Protein AF-A0AA92T001-F1 (afdb_monomer)

Organism: NCBI:txid165179

Structure (mmCIF, N/CA/C/O backbone):
data_AF-A0AA92T001-F1
#
_entry.id   AF-A0AA92T001-F1
#
loop_
_atom_site.group_PDB
_atom_site.id
_atom_site.type_symbol
_atom_site.label_atom_id
_atom_site.label_alt_id
_atom_site.label_comp_id
_atom_site.label_asym_id
_atom_site.label_entity_id
_atom_site.label_seq_id
_atom_site.pdbx_PDB_ins_code
_atom_site.Cartn_x
_atom_site.Cartn_y
_atom_site.Cartn_z
_atom_site.occupancy
_atom_site.B_iso_or_equiv
_atom_site.auth_seq_id
_atom_site.auth_comp_id
_atom_site.auth_asym_id
_atom_site.auth_atom_id
_atom_site.pdbx_PDB_model_num
ATOM 1 N N . MET A 1 1 ? 10.325 15.707 -12.267 1.00 36.34 1 MET A N 1
ATOM 2 C CA . MET A 1 1 ? 9.641 15.214 -13.481 1.00 36.34 1 MET A CA 1
ATOM 3 C C . MET A 1 1 ? 8.899 13.958 -13.070 1.00 36.34 1 MET A C 1
ATOM 5 O O . MET A 1 1 ? 9.546 13.038 -12.602 1.00 36.34 1 MET A O 1
ATOM 9 N N . SER A 1 2 ? 7.568 13.965 -13.115 1.00 46.53 2 SER A N 1
ATOM 10 C CA . SER A 1 2 ? 6.758 12.783 -12.791 1.00 46.53 2 SER A CA 1
ATOM 11 C C . SER A 1 2 ? 7.121 11.644 -13.746 1.00 46.53 2 SER A C 1
ATOM 13 O O . SER A 1 2 ? 7.042 11.839 -14.960 1.00 46.53 2 SER A O 1
ATOM 15 N N . ASN A 1 3 ? 7.503 10.483 -13.218 1.00 63.19 3 ASN A N 1
ATOM 16 C CA . ASN A 1 3 ? 7.871 9.322 -14.019 1.00 63.19 3 ASN A CA 1
ATOM 17 C C . ASN A 1 3 ? 6.595 8.761 -14.666 1.00 63.19 3 ASN A C 1
ATOM 19 O O . ASN A 1 3 ? 5.702 8.282 -13.975 1.00 63.19 3 ASN A O 1
ATOM 23 N N . LYS A 1 4 ? 6.456 8.893 -15.990 1.00 70.12 4 LYS A N 1
ATOM 24 C CA . LYS A 1 4 ? 5.225 8.537 -16.720 1.00 70.12 4 LYS A CA 1
ATOM 25 C C . LYS A 1 4 ? 4.767 7.097 -16.427 1.00 70.12 4 LYS A C 1
ATOM 27 O O . LYS A 1 4 ? 3.580 6.861 -16.250 1.00 70.12 4 LYS A O 1
ATOM 32 N N . ASN A 1 5 ? 5.723 6.185 -16.262 1.00 78.06 5 ASN A N 1
ATOM 33 C CA . ASN A 1 5 ? 5.465 4.764 -16.039 1.00 78.06 5 ASN A CA 1
ATOM 34 C C . ASN A 1 5 ? 4.836 4.451 -14.668 1.00 78.06 5 ASN A C 1
ATOM 36 O O . ASN A 1 5 ? 4.043 3.521 -14.566 1.00 78.06 5 ASN A O 1
ATOM 40 N N . GLU A 1 6 ? 5.149 5.232 -13.629 1.00 75.81 6 GLU A N 1
ATOM 41 C CA . GLU A 1 6 ? 4.559 5.080 -12.290 1.00 75.81 6 GLU A CA 1
ATOM 42 C C . GLU A 1 6 ? 3.070 5.445 -12.313 1.00 75.81 6 GLU A C 1
ATOM 44 O O . GLU A 1 6 ? 2.224 4.685 -11.844 1.00 75.81 6 GLU A O 1
ATOM 49 N N . ARG A 1 7 ? 2.736 6.567 -12.964 1.00 79.31 7 ARG A N 1
ATOM 50 C CA . ARG A 1 7 ? 1.341 6.985 -13.164 1.00 79.31 7 ARG A CA 1
ATOM 51 C C . ARG A 1 7 ? 0.561 6.014 -14.040 1.00 79.31 7 ARG A C 1
ATOM 53 O O . ARG A 1 7 ? -0.606 5.756 -13.756 1.00 79.31 7 ARG A O 1
ATOM 60 N N . ASP A 1 8 ? 1.184 5.475 -15.086 1.00 82.00 8 ASP A N 1
ATOM 61 C CA . ASP A 1 8 ? 0.555 4.466 -15.943 1.00 82.00 8 ASP A CA 1
ATOM 62 C C . ASP A 1 8 ? 0.242 3.195 -15.132 1.00 82.00 8 ASP A C 1
ATOM 64 O O . ASP A 1 8 ? -0.866 2.665 -15.221 1.00 82.00 8 ASP A O 1
ATOM 68 N N . PHE A 1 9 ? 1.165 2.751 -14.271 1.00 79.62 9 PHE A N 1
ATOM 69 C CA . PHE A 1 9 ? 0.948 1.615 -13.373 1.00 79.62 9 PHE A CA 1
ATOM 70 C C . PHE A 1 9 ? -0.197 1.858 -12.375 1.00 79.62 9 PHE A C 1
ATOM 72 O O . PHE A 1 9 ? -1.114 1.038 -12.277 1.00 79.62 9 PHE A O 1
ATOM 79 N N . GLN A 1 10 ? -0.201 3.009 -11.698 1.00 75.44 10 GLN A N 1
ATOM 80 C CA . GLN A 1 10 ? -1.293 3.408 -10.803 1.00 75.44 10 GLN A CA 1
ATOM 81 C C . GLN A 1 10 ? -2.639 3.477 -11.545 1.00 75.44 10 GLN A C 1
ATOM 83 O O . GLN A 1 10 ? -3.657 3.015 -11.032 1.00 75.44 10 GLN A O 1
ATOM 88 N N . THR A 1 11 ? -2.647 3.979 -12.785 1.00 82.44 11 THR A N 1
ATOM 89 C CA . THR A 1 11 ? -3.852 4.049 -13.630 1.00 82.44 11 THR A CA 1
ATOM 90 C C . THR A 1 11 ? -4.378 2.658 -13.986 1.00 82.44 11 THR A C 1
ATOM 92 O O . THR A 1 11 ? -5.584 2.429 -13.946 1.00 82.44 11 THR A O 1
ATOM 95 N N . VAL A 1 12 ? -3.503 1.700 -14.308 1.00 82.94 12 VAL A N 1
ATOM 96 C CA . VAL A 1 12 ? -3.915 0.310 -14.571 1.00 82.94 12 VAL A CA 1
ATOM 97 C C . VAL A 1 12 ? -4.551 -0.312 -13.331 1.00 82.94 12 VAL A C 1
ATOM 99 O O . VAL A 1 12 ? -5.614 -0.923 -13.443 1.00 82.94 12 VAL A O 1
ATOM 102 N N . PHE A 1 13 ? -3.953 -0.118 -12.153 1.00 77.75 13 PHE A N 1
ATOM 103 C CA . PHE A 1 13 ? -4.534 -0.587 -10.894 1.00 77.75 13 PHE A CA 1
ATOM 104 C C . PHE A 1 13 ? -5.906 0.030 -10.648 1.00 77.75 13 PHE A C 1
ATOM 106 O O . PHE A 1 13 ? -6.856 -0.714 -10.431 1.00 77.75 13 PHE A O 1
ATOM 113 N N . TYR A 1 14 ? -6.030 1.352 -10.783 1.00 76.12 14 TYR A N 1
ATOM 114 C CA . TYR A 1 14 ? -7.298 2.081 -10.701 1.00 76.12 14 TYR A CA 1
ATOM 115 C C . TYR A 1 14 ? -8.377 1.486 -11.622 1.00 76.12 14 TYR A C 1
ATOM 117 O O . TYR A 1 14 ? -9.511 1.259 -11.199 1.00 76.12 14 TYR A O 1
ATOM 125 N N . LEU A 1 15 ? -8.027 1.185 -12.877 1.00 80.31 15 LEU A N 1
ATOM 126 C CA . LEU A 1 15 ? -8.957 0.605 -13.847 1.00 80.31 15 LEU A CA 1
ATOM 127 C C . LEU A 1 15 ? -9.375 -0.823 -13.484 1.00 80.31 15 LEU A C 1
ATOM 129 O O . LEU A 1 15 ? -10.567 -1.114 -13.529 1.00 80.31 15 LEU A O 1
ATOM 133 N N . ILE A 1 16 ? -8.436 -1.703 -13.114 1.00 79.94 16 ILE A N 1
ATOM 134 C CA . ILE A 1 16 ? -8.740 -3.083 -12.677 1.00 79.94 16 ILE A CA 1
ATOM 135 C C . ILE A 1 16 ? -9.746 -3.047 -11.534 1.00 79.94 16 ILE A C 1
ATOM 137 O O . ILE A 1 16 ? -10.776 -3.717 -11.547 1.00 79.94 16 ILE A O 1
ATOM 141 N N . PHE A 1 17 ? -9.441 -2.208 -10.564 1.00 73.94 17 PHE A N 1
ATOM 142 C CA . PHE A 1 17 ? -10.220 -2.018 -9.372 1.00 73.94 17 PHE A CA 1
ATOM 143 C C . PHE A 1 17 ? -11.638 -1.500 -9.659 1.00 73.94 17 PHE A C 1
ATOM 145 O O . PHE A 1 17 ? -12.611 -2.105 -9.205 1.00 73.94 17 PHE A O 1
ATOM 152 N N . ASN A 1 18 ? -11.778 -0.470 -10.491 1.00 72.38 18 ASN A N 1
ATOM 153 C CA . ASN A 1 18 ? -13.089 0.002 -10.940 1.00 72.38 18 ASN A CA 1
ATOM 154 C C . ASN A 1 18 ? -13.877 -1.064 -11.717 1.00 72.38 18 ASN A C 1
ATOM 156 O O . ASN A 1 18 ? -15.086 -1.200 -11.528 1.00 72.38 18 ASN A O 1
ATOM 160 N N . LEU A 1 19 ? -13.208 -1.836 -12.580 1.00 76.31 19 LEU A N 1
ATOM 161 C CA . LEU A 1 19 ? -13.839 -2.887 -13.386 1.00 76.31 19 LEU A CA 1
ATOM 162 C C . LEU A 1 19 ? -14.348 -4.059 -12.543 1.00 76.31 19 LEU A C 1
ATOM 164 O O . LEU A 1 19 ? -15.323 -4.703 -12.925 1.00 76.31 19 LEU A O 1
ATOM 168 N N . MET A 1 20 ? -13.721 -4.334 -11.399 1.00 72.56 20 MET A N 1
ATOM 169 C CA . MET A 1 20 ? -14.143 -5.412 -10.503 1.00 72.56 20 MET A CA 1
ATOM 170 C C . MET A 1 20 ? -15.506 -5.164 -9.843 1.00 72.56 20 MET A C 1
ATOM 172 O O . MET A 1 20 ? -16.022 -6.076 -9.200 1.00 72.56 20 MET A O 1
ATOM 176 N N . GLY A 1 21 ? -16.100 -3.970 -9.966 1.00 60.66 21 GLY A N 1
ATOM 177 C CA . GLY A 1 21 ? -17.423 -3.677 -9.402 1.00 60.66 21 GLY A CA 1
ATOM 178 C C . GLY A 1 21 ? -17.485 -3.812 -7.877 1.00 60.66 21 GLY A C 1
ATOM 179 O O . GLY A 1 21 ? -18.572 -3.818 -7.300 1.00 60.66 21 GLY A O 1
ATOM 180 N N . ALA A 1 22 ? -16.325 -3.921 -7.218 1.00 55.91 22 ALA A N 1
ATOM 181 C CA . ALA A 1 22 ? -16.223 -3.764 -5.782 1.00 55.91 22 ALA A CA 1
ATOM 182 C C . ALA A 1 22 ? -16.794 -2.386 -5.430 1.00 55.91 22 ALA A C 1
ATOM 184 O O . ALA A 1 22 ? -16.652 -1.446 -6.214 1.00 55.91 22 ALA A O 1
ATOM 185 N N . HIS A 1 23 ? -17.431 -2.249 -4.267 1.00 58.75 23 HIS A N 1
ATOM 186 C CA . HIS A 1 23 ? -17.819 -0.945 -3.728 1.00 58.75 23 HIS A CA 1
ATOM 187 C C . HIS A 1 23 ? -16.557 -0.154 -3.375 1.00 58.75 23 HIS A C 1
ATOM 189 O O . HIS A 1 23 ? -16.189 0.019 -2.219 1.00 58.75 23 HIS A O 1
ATOM 195 N N . MET A 1 24 ? -15.831 0.278 -4.390 1.00 56.22 24 MET A N 1
ATOM 196 C CA . MET A 1 24 ? -14.558 0.921 -4.240 1.00 56.22 24 MET A CA 1
ATOM 197 C C . MET A 1 24 ? -14.767 2.408 -4.323 1.00 56.22 24 MET A C 1
ATOM 199 O O . MET A 1 24 ? -15.222 2.928 -5.341 1.00 56.22 24 MET A O 1
ATOM 203 N N . ARG A 1 25 ? -14.428 3.095 -3.240 1.00 56.94 25 ARG A N 1
ATOM 204 C CA . ARG A 1 25 ? -14.206 4.527 -3.315 1.00 56.94 25 ARG A CA 1
ATOM 205 C C . ARG A 1 25 ? -12.731 4.715 -3.589 1.00 56.94 25 ARG A C 1
ATOM 207 O O . ARG A 1 25 ? -11.914 4.722 -2.673 1.00 56.94 25 ARG A O 1
ATOM 214 N N . VAL A 1 26 ? -12.396 4.790 -4.869 1.00 52.91 26 VAL A N 1
ATOM 215 C CA . VAL A 1 26 ? -11.080 5.272 -5.269 1.00 52.91 26 VAL A CA 1
ATOM 216 C C . VAL A 1 26 ? -11.129 6.792 -5.242 1.00 52.91 26 VAL A C 1
ATOM 218 O O . VAL A 1 26 ? -12.110 7.367 -5.703 1.00 52.91 26 VAL A O 1
ATOM 221 N N . GLU A 1 27 ? -10.079 7.413 -4.707 1.00 50.66 27 GLU A N 1
ATOM 222 C CA . GLU A 1 27 ? -9.967 8.862 -4.465 1.00 50.66 27 GLU A CA 1
ATOM 223 C C . GLU A 1 27 ? -10.695 9.399 -3.216 1.00 50.66 27 GLU A C 1
ATOM 225 O O . GLU A 1 27 ? -11.287 10.475 -3.246 1.00 50.66 27 GLU A O 1
ATOM 230 N N . GLU A 1 28 ? -10.600 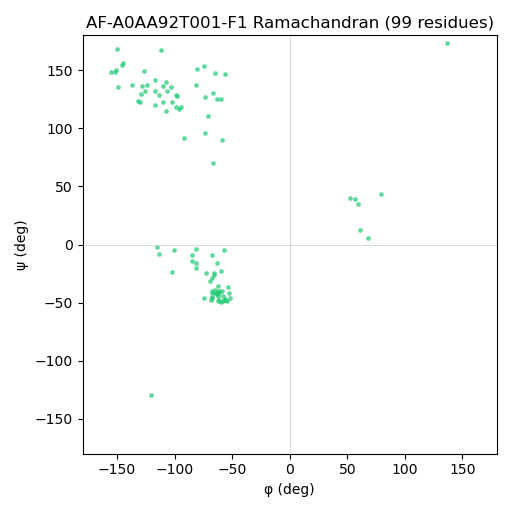8.712 -2.071 1.00 51.28 28 GLU A N 1
ATOM 231 C CA . GLU A 1 28 ? -10.745 9.423 -0.790 1.00 51.28 28 GLU A CA 1
ATOM 232 C C . GLU A 1 28 ? -9.456 10.244 -0.580 1.00 51.28 28 GLU A C 1
ATOM 234 O O . GLU A 1 28 ? -8.429 9.727 -0.129 1.00 51.28 28 GLU A O 1
ATOM 239 N N . ASP A 1 29 ? -9.492 11.526 -0.959 1.00 45.34 29 ASP A N 1
ATOM 240 C CA . ASP A 1 29 ? -8.572 12.535 -0.430 1.00 45.34 29 ASP A CA 1
ATOM 241 C C . ASP A 1 29 ? -8.773 12.560 1.091 1.00 45.34 29 ASP A C 1
ATOM 243 O O . ASP A 1 29 ? -9.629 13.271 1.621 1.00 45.34 29 ASP A O 1
ATOM 247 N N . SER A 1 30 ? -8.024 11.735 1.826 1.00 45.12 30 SER A N 1
ATOM 248 C CA . SER A 1 30 ? -8.022 11.855 3.277 1.00 45.12 30 SER A CA 1
ATOM 249 C C . SER A 1 30 ? -7.420 13.216 3.627 1.00 45.12 30 SER A C 1
ATOM 251 O O . SER A 1 30 ? -6.494 13.691 2.964 1.00 45.12 30 SER A O 1
ATOM 253 N N . ALA A 1 31 ? -7.881 13.828 4.718 1.00 37.00 31 ALA A N 1
ATOM 254 C CA . ALA A 1 31 ? -7.345 15.096 5.223 1.00 37.00 31 ALA A CA 1
ATOM 255 C C . ALA A 1 31 ? -5.821 15.064 5.526 1.00 37.00 31 ALA A C 1
ATOM 257 O O . ALA A 1 31 ? -5.243 16.090 5.875 1.00 37.00 31 ALA A O 1
ATOM 258 N N . ILE A 1 32 ? -5.175 13.895 5.399 1.00 43.03 32 ILE A N 1
ATOM 259 C CA . ILE A 1 32 ? -3.778 13.598 5.736 1.00 43.03 32 ILE A CA 1
ATOM 260 C C . ILE A 1 32 ? -2.933 13.273 4.470 1.00 43.03 32 ILE A C 1
ATOM 262 O O . ILE A 1 32 ? -1.701 13.204 4.527 1.00 43.03 32 ILE A O 1
ATOM 266 N N . GLY A 1 33 ? -3.567 13.137 3.297 1.00 56.84 33 GLY A N 1
ATOM 267 C CA . GLY A 1 33 ? -2.950 12.822 1.999 1.00 56.84 33 GLY A CA 1
ATOM 268 C C . GLY A 1 33 ? -3.740 11.772 1.203 1.00 56.84 33 GLY A C 1
ATOM 269 O O . GLY A 1 33 ? -4.689 11.181 1.716 1.00 56.84 33 GLY A O 1
ATOM 270 N N . ARG A 1 34 ? -3.336 11.507 -0.045 1.00 68.38 34 ARG A N 1
ATOM 271 C CA . ARG A 1 34 ? -4.017 10.566 -0.951 1.00 68.38 34 ARG A CA 1
ATOM 272 C C . ARG A 1 34 ? -3.345 9.192 -0.907 1.00 68.38 34 ARG A C 1
ATOM 274 O O . ARG A 1 34 ? -2.174 9.100 -1.256 1.00 68.38 34 ARG A O 1
ATOM 281 N N . ALA A 1 35 ? -4.075 8.169 -0.464 1.00 74.94 35 ALA A N 1
ATOM 282 C CA . ALA A 1 35 ? -3.681 6.773 -0.661 1.00 74.94 35 ALA A CA 1
ATOM 283 C C . ALA A 1 35 ? -3.915 6.373 -2.126 1.00 74.94 35 ALA A C 1
ATOM 285 O O . ALA A 1 35 ? -4.804 6.929 -2.782 1.00 74.94 35 ALA A O 1
ATOM 286 N N . ASP A 1 36 ? -3.163 5.398 -2.633 1.00 80.69 36 ASP A N 1
ATOM 287 C CA . ASP A 1 36 ? -3.280 4.993 -4.038 1.00 80.69 36 ASP A CA 1
ATOM 288 C C . ASP A 1 36 ? -4.624 4.316 -4.349 1.00 80.69 36 ASP A C 1
ATOM 290 O O . ASP A 1 36 ? -5.225 4.587 -5.393 1.00 80.69 36 ASP A O 1
ATOM 294 N N . ALA A 1 37 ? -5.133 3.473 -3.443 1.00 83.81 37 ALA A N 1
ATOM 295 C CA . ALA A 1 37 ? -6.483 2.914 -3.545 1.00 83.81 37 ALA A CA 1
ATOM 296 C C . ALA A 1 37 ? -7.060 2.506 -2.181 1.00 83.81 37 ALA A C 1
ATOM 298 O O . ALA A 1 37 ? -6.341 2.049 -1.292 1.00 83.81 37 ALA A O 1
ATOM 299 N N . VAL A 1 38 ? -8.385 2.618 -2.034 1.00 85.94 38 VAL A N 1
ATOM 300 C CA . VAL A 1 38 ? -9.124 2.136 -0.859 1.00 85.94 38 VAL A CA 1
ATOM 301 C C . VAL A 1 38 ? -10.307 1.286 -1.313 1.00 85.94 38 VAL A C 1
ATOM 303 O O . VAL A 1 38 ? -11.173 1.743 -2.058 1.00 85.94 38 VAL A O 1
ATOM 306 N N . VAL A 1 39 ? -10.359 0.037 -0.853 1.00 83.94 39 VAL A N 1
ATOM 307 C CA . VAL A 1 39 ? -11.416 -0.920 -1.203 1.00 83.94 39 VAL A CA 1
ATOM 308 C C . VAL A 1 39 ? -12.303 -1.171 0.004 1.00 83.94 39 VAL A C 1
ATOM 310 O O . VAL A 1 39 ? -11.823 -1.620 1.044 1.00 83.94 39 VAL A O 1
ATOM 313 N N . TYR A 1 40 ? -13.607 -0.926 -0.147 1.00 84.00 40 TYR A N 1
ATOM 314 C CA . TYR A 1 40 ? -14.590 -1.231 0.884 1.00 84.00 40 TYR A CA 1
ATOM 315 C C . TYR A 1 40 ? -15.278 -2.554 0.573 1.00 84.00 40 TYR A C 1
ATOM 317 O O . TYR A 1 40 ? -15.833 -2.764 -0.506 1.00 84.00 40 TYR A O 1
ATOM 325 N N . MET A 1 41 ? -15.283 -3.424 1.573 1.00 83.25 41 MET A N 1
ATOM 326 C CA . MET A 1 41 ? -16.093 -4.631 1.640 1.00 83.25 41 MET A CA 1
ATOM 327 C C . MET A 1 41 ? -17.145 -4.467 2.752 1.00 83.25 41 MET A C 1
ATOM 329 O O . MET A 1 41 ? -17.069 -3.514 3.545 1.00 83.25 41 MET A O 1
ATOM 333 N N . PRO A 1 42 ? -18.160 -5.347 2.832 1.00 85.69 42 PRO A N 1
ATOM 334 C CA . PRO A 1 42 ? -19.175 -5.272 3.882 1.00 85.69 42 PRO A CA 1
ATOM 335 C C . PRO A 1 42 ? -18.588 -5.208 5.302 1.00 85.69 42 PRO A C 1
ATOM 337 O O . PRO A 1 42 ? -19.030 -4.384 6.099 1.00 85.69 42 PRO A O 1
ATOM 340 N N . ASP A 1 43 ? -17.550 -5.995 5.583 1.00 89.88 43 ASP A N 1
ATOM 341 C CA . ASP A 1 43 ? -16.945 -6.197 6.907 1.00 89.88 43 ASP A CA 1
ATOM 342 C C . ASP A 1 43 ? -15.495 -5.693 7.028 1.00 89.88 43 ASP A C 1
ATOM 344 O O . ASP A 1 43 ? -14.907 -5.755 8.110 1.00 89.88 43 ASP A O 1
ATOM 348 N N . ALA A 1 44 ? -14.912 -5.180 5.941 1.00 91.44 44 ALA A N 1
ATOM 349 C CA . ALA A 1 44 ? -13.510 -4.782 5.901 1.00 91.44 44 ALA A CA 1
ATOM 350 C C . ALA A 1 44 ? -13.244 -3.550 5.023 1.00 91.44 44 ALA A C 1
ATOM 352 O O . ALA A 1 44 ? -13.993 -3.252 4.089 1.00 91.44 44 ALA A O 1
ATOM 353 N N . VAL A 1 45 ? -12.143 -2.859 5.310 1.00 91.19 45 VAL A N 1
ATOM 354 C CA . VAL A 1 45 ? -11.564 -1.789 4.491 1.00 9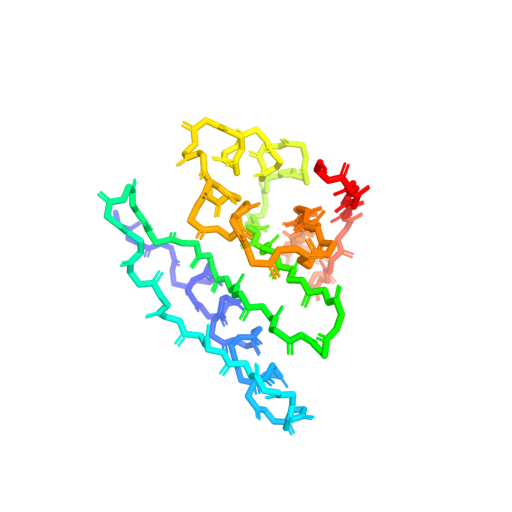1.19 45 VAL A CA 1
ATOM 355 C C . VAL A 1 45 ? -10.106 -2.130 4.215 1.00 91.19 45 VAL A C 1
ATOM 357 O O . VAL A 1 45 ? -9.355 -2.474 5.128 1.00 91.19 45 VAL A O 1
ATOM 360 N N . PHE A 1 46 ? -9.701 -2.021 2.956 1.00 90.75 46 PHE A N 1
ATOM 361 C CA . PHE A 1 46 ? -8.341 -2.298 2.507 1.00 90.75 46 PHE A CA 1
ATOM 362 C C . PHE A 1 46 ? -7.719 -1.023 1.952 1.00 90.75 46 PHE A C 1
ATOM 364 O O . PHE A 1 46 ? -8.226 -0.467 0.980 1.00 90.75 46 PHE A O 1
ATOM 371 N N . VAL A 1 47 ? -6.619 -0.579 2.549 1.00 91.56 47 VAL A N 1
ATOM 372 C CA . VAL A 1 47 ? -5.838 0.575 2.101 1.00 91.56 47 VAL A CA 1
ATOM 373 C C . VAL A 1 47 ? -4.603 0.074 1.365 1.00 91.56 47 VAL A C 1
ATOM 375 O O . VAL A 1 47 ? -3.809 -0.679 1.932 1.00 91.56 47 VAL A O 1
ATOM 378 N N . PHE A 1 48 ? -4.448 0.496 0.114 1.00 91.06 48 PHE A N 1
ATOM 379 C CA . PHE A 1 48 ? -3.335 0.136 -0.753 1.00 91.06 48 PHE A CA 1
ATOM 380 C C . PHE A 1 48 ? -2.379 1.310 -0.944 1.00 91.06 48 PHE A C 1
ATOM 382 O O . PHE A 1 48 ? -2.812 2.438 -1.174 1.00 91.06 48 PHE A O 1
ATOM 389 N N . GLU A 1 49 ? -1.089 0.997 -0.942 1.00 91.12 49 GLU A N 1
ATOM 390 C CA . GLU A 1 49 ? -0.017 1.879 -1.396 1.00 91.12 49 GLU A CA 1
ATOM 391 C C . GLU A 1 49 ? 0.862 1.116 -2.394 1.00 91.12 49 GLU A C 1
ATOM 393 O O . GLU A 1 49 ? 1.279 -0.023 -2.144 1.00 91.12 49 GLU A O 1
ATOM 398 N N . LEU A 1 50 ? 1.115 1.723 -3.547 1.00 90.19 50 LEU A N 1
ATOM 399 C CA . LEU A 1 50 ? 1.799 1.126 -4.682 1.00 90.19 50 LEU A CA 1
ATOM 400 C C . LEU A 1 50 ? 3.182 1.766 -4.853 1.00 90.19 50 LEU A C 1
ATOM 402 O O . LEU A 1 50 ? 3.348 2.982 -4.804 1.00 90.19 50 LEU A O 1
ATOM 406 N N . LYS A 1 51 ? 4.196 0.940 -5.102 1.00 90.94 51 LYS A N 1
ATOM 407 C CA . LYS A 1 51 ? 5.545 1.380 -5.471 1.00 90.94 51 LYS A CA 1
ATOM 408 C C . LYS A 1 51 ? 5.904 0.890 -6.860 1.00 90.94 51 LYS A C 1
ATOM 410 O O . LYS A 1 51 ? 5.582 -0.234 -7.236 1.00 90.94 51 LYS A O 1
ATOM 415 N N . TYR A 1 52 ? 6.591 1.749 -7.600 1.00 90.56 52 TYR A N 1
ATOM 416 C CA . TYR A 1 52 ? 7.213 1.434 -8.877 1.00 90.56 52 TYR A CA 1
ATOM 417 C C . TYR A 1 52 ? 8.728 1.377 -8.656 1.00 90.56 52 TYR A C 1
ATOM 419 O O . TYR A 1 52 ? 9.323 2.397 -8.314 1.00 90.56 52 TYR A O 1
ATOM 427 N N . ASP A 1 53 ? 9.335 0.200 -8.817 1.00 93.38 53 ASP A N 1
ATOM 428 C CA . ASP A 1 53 ? 10.758 -0.062 -8.551 1.00 93.38 53 ASP A CA 1
ATOM 429 C C . ASP A 1 53 ? 11.229 0.368 -7.141 1.00 93.38 53 ASP A C 1
ATOM 431 O O . ASP A 1 53 ? 12.322 0.907 -6.968 1.00 93.38 53 ASP A O 1
ATOM 435 N N . GLY A 1 54 ? 10.397 0.127 -6.124 1.00 93.75 54 GLY A N 1
ATOM 436 C CA . GLY A 1 54 ? 10.715 0.323 -4.705 1.00 93.75 54 GLY A CA 1
ATOM 437 C C . GLY A 1 54 ? 10.580 -0.988 -3.928 1.00 93.75 54 GLY A C 1
ATOM 438 O O . GLY A 1 54 ? 11.102 -2.027 -4.335 1.00 93.75 54 GLY A O 1
ATOM 439 N N . SER A 1 55 ? 9.851 -0.962 -2.811 1.00 96.44 55 SER A N 1
ATOM 440 C CA . SER A 1 55 ? 9.545 -2.155 -2.015 1.00 96.44 55 SER A CA 1
ATOM 441 C C . SER A 1 55 ? 8.160 -2.107 -1.364 1.00 96.44 55 SER A C 1
ATOM 443 O O . SER A 1 55 ? 7.623 -1.039 -1.055 1.00 96.44 55 SER A O 1
ATOM 445 N N . ALA A 1 56 ? 7.590 -3.281 -1.077 1.00 96.88 56 ALA A N 1
ATOM 446 C CA . AL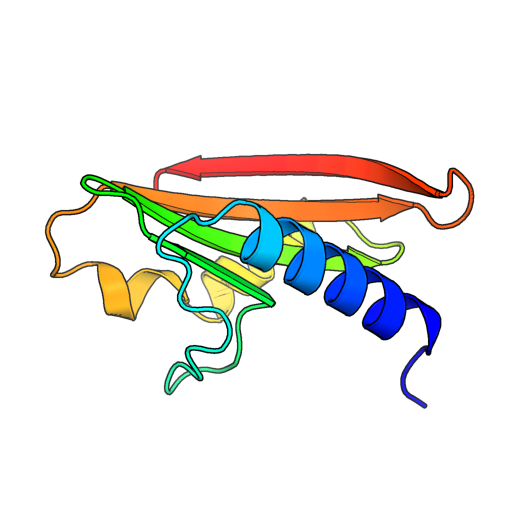A A 1 56 ? 6.328 -3.369 -0.344 1.00 96.88 56 ALA A CA 1
ATOM 447 C C . ALA A 1 56 ? 6.465 -2.872 1.110 1.00 96.88 56 ALA A C 1
ATOM 449 O O . ALA A 1 56 ? 5.495 -2.403 1.705 1.00 96.88 56 ALA A O 1
ATOM 450 N N . GLU A 1 57 ? 7.673 -2.940 1.681 1.00 97.06 57 GLU A N 1
ATOM 451 C CA . GLU A 1 57 ? 7.984 -2.404 3.010 1.00 97.06 57 GLU A CA 1
ATOM 452 C C . GLU A 1 57 ? 7.914 -0.872 3.048 1.00 97.06 57 GLU A C 1
ATOM 454 O O . GLU A 1 57 ? 7.365 -0.307 3.992 1.00 97.06 57 GLU A O 1
ATOM 459 N N . GLU A 1 58 ? 8.430 -0.185 2.027 1.00 96.44 58 GLU A N 1
ATOM 460 C CA . GLU A 1 58 ? 8.322 1.277 1.923 1.00 96.44 58 GLU A CA 1
ATOM 461 C C . GLU A 1 58 ? 6.869 1.725 1.769 1.00 96.44 58 GLU A C 1
ATOM 463 O O . GLU A 1 58 ? 6.456 2.680 2.425 1.00 96.44 58 GLU A O 1
ATOM 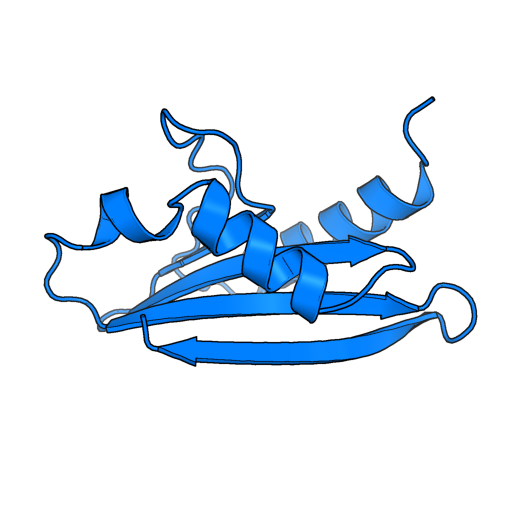468 N N . ALA A 1 59 ? 6.076 1.012 0.961 1.00 94.50 59 ALA A N 1
ATOM 469 C CA . ALA A 1 59 ? 4.630 1.222 0.890 1.00 94.50 59 ALA A CA 1
ATOM 470 C C . ALA A 1 59 ? 3.966 1.073 2.270 1.00 94.50 59 ALA A C 1
ATOM 472 O O . ALA A 1 59 ? 3.207 1.939 2.698 1.00 94.50 59 ALA A O 1
ATOM 473 N N . PHE A 1 60 ? 4.299 0.008 3.005 1.00 94.50 60 PHE A N 1
ATOM 474 C CA . PHE A 1 60 ? 3.791 -0.230 4.359 1.00 94.50 60 PHE A CA 1
ATOM 475 C C . PHE A 1 60 ? 4.104 0.908 5.327 1.00 94.50 60 PHE A C 1
ATOM 477 O O . PHE A 1 60 ? 3.211 1.373 6.037 1.00 94.50 60 PHE A O 1
ATOM 484 N N . LYS A 1 61 ? 5.361 1.358 5.346 1.00 95.19 61 LYS A N 1
ATOM 485 C CA . LYS A 1 61 ? 5.793 2.469 6.199 1.00 95.19 61 LYS A CA 1
ATOM 486 C C . LYS A 1 61 ? 5.052 3.749 5.855 1.00 95.19 61 LYS A C 1
ATOM 488 O O . LYS A 1 61 ? 4.593 4.428 6.763 1.00 95.19 61 LYS A O 1
ATOM 493 N N . GLN A 1 62 ? 4.864 4.039 4.569 1.00 94.06 62 GLN A N 1
ATOM 494 C CA . GLN A 1 62 ? 4.114 5.218 4.153 1.00 94.06 62 GLN A CA 1
ATOM 495 C C . GLN A 1 62 ? 2.656 5.175 4.628 1.00 94.06 62 GLN A C 1
ATOM 497 O O . GLN A 1 62 ? 2.158 6.191 5.109 1.00 94.06 62 GLN A O 1
ATOM 502 N N . ILE A 1 63 ? 1.987 4.017 4.557 1.00 93.88 63 ILE A N 1
ATOM 503 C CA . ILE A 1 63 ? 0.622 3.859 5.087 1.00 93.88 63 ILE A CA 1
ATOM 504 C C . ILE A 1 63 ? 0.570 4.197 6.584 1.00 93.88 63 ILE A C 1
ATOM 506 O O . ILE A 1 63 ? -0.337 4.909 7.023 1.00 93.88 63 ILE A O 1
ATOM 510 N N . ASP A 1 64 ? 1.543 3.706 7.356 1.00 93.62 64 ASP A N 1
ATOM 511 C CA . ASP A 1 64 ? 1.628 3.946 8.800 1.00 93.62 64 ASP A CA 1
ATOM 512 C C . ASP A 1 64 ? 1.944 5.413 9.122 1.00 93.62 64 ASP A C 1
ATOM 514 O O . ASP A 1 64 ? 1.252 6.032 9.929 1.00 93.62 64 ASP A O 1
ATOM 518 N N . GLU A 1 65 ? 2.947 5.995 8.463 1.00 94.06 65 GLU A N 1
ATOM 519 C CA . GLU A 1 65 ? 3.379 7.387 8.658 1.00 94.06 65 GLU A CA 1
ATOM 520 C C . GLU A 1 65 ? 2.282 8.394 8.310 1.00 94.06 65 GLU A C 1
ATOM 522 O O . GLU A 1 65 ? 2.153 9.435 8.957 1.00 94.06 65 GLU A O 1
ATOM 527 N N . LYS A 1 66 ? 1.481 8.090 7.287 1.00 90.94 66 LYS A N 1
ATOM 528 C CA . LYS A 1 66 ? 0.351 8.922 6.867 1.00 90.94 66 LYS A CA 1
ATOM 529 C C . LYS A 1 66 ? -0.926 8.633 7.647 1.00 90.94 66 LYS A C 1
ATOM 531 O O . LYS A 1 66 ? -1.893 9.374 7.505 1.00 90.94 66 LYS A O 1
ATOM 536 N N . GLY A 1 67 ? -0.952 7.578 8.460 1.00 90.81 67 GLY A N 1
ATOM 537 C CA . GLY A 1 67 ? -2.116 7.218 9.260 1.00 90.81 67 GLY A CA 1
ATOM 538 C C . GLY A 1 67 ? -3.361 6.938 8.418 1.00 90.81 67 GLY A C 1
ATOM 539 O O . GLY A 1 67 ? -4.469 7.244 8.852 1.00 90.81 67 GLY A O 1
ATOM 540 N N . TYR A 1 68 ? -3.212 6.362 7.220 1.00 90.25 68 TYR A N 1
ATOM 541 C CA . TYR A 1 68 ? -4.339 6.190 6.292 1.00 90.25 68 TYR A CA 1
ATOM 542 C C . TYR A 1 68 ? -5.453 5.273 6.818 1.00 90.25 68 TYR A C 1
ATOM 544 O O . TYR A 1 68 ? -6.562 5.313 6.298 1.00 90.25 68 TYR A O 1
ATOM 552 N N . LEU A 1 69 ? -5.197 4.473 7.858 1.00 91.00 69 LEU A N 1
ATOM 553 C CA . LEU A 1 69 ? -6.218 3.644 8.509 1.00 91.00 69 LEU A CA 1
ATOM 554 C C . LEU A 1 69 ? -7.078 4.430 9.518 1.00 91.00 69 LEU A C 1
ATOM 556 O O . LEU A 1 69 ? -8.179 3.991 9.844 1.00 91.00 69 LEU A O 1
ATOM 560 N N . ILE A 1 70 ? -6.607 5.585 10.006 1.00 89.88 70 ILE A N 1
ATOM 561 C CA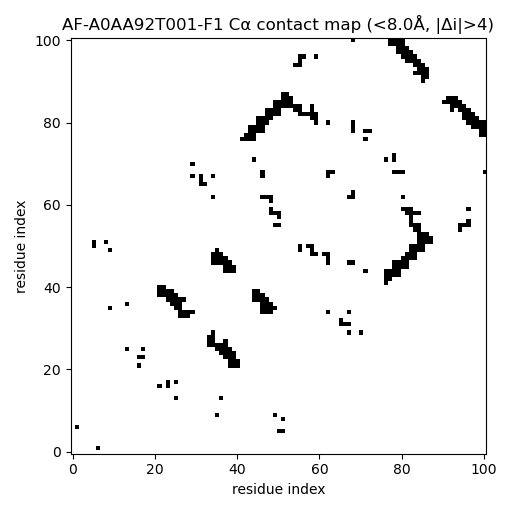 . ILE A 1 70 ? -7.259 6.35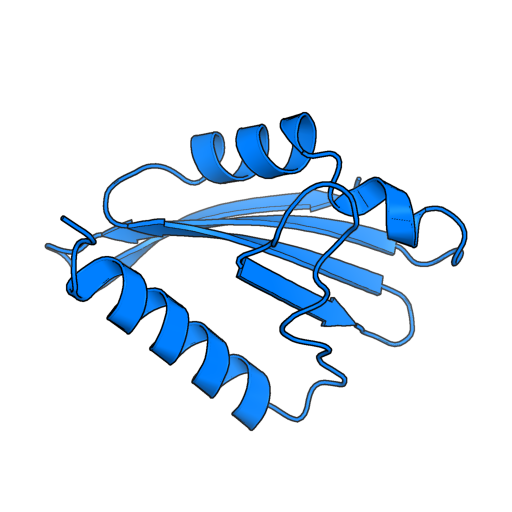7 11.079 1.00 89.88 70 ILE A CA 1
ATOM 562 C C . ILE A 1 70 ? -8.717 6.718 10.742 1.00 89.88 70 ILE A C 1
ATOM 564 O O . ILE A 1 70 ? -9.572 6.476 11.601 1.00 89.88 70 ILE A O 1
ATOM 568 N N . PRO A 1 71 ? -9.051 7.222 9.533 1.00 87.56 71 PRO A N 1
ATOM 569 C CA . PRO A 1 71 ? -10.425 7.597 9.190 1.00 87.56 71 PRO A CA 1
ATOM 570 C C . PRO A 1 71 ? -11.437 6.447 9.280 1.00 87.56 71 PRO A C 1
ATOM 572 O O . PRO A 1 71 ? -12.621 6.700 9.464 1.00 87.56 71 PRO A O 1
ATOM 575 N N . TYR A 1 72 ? -10.978 5.197 9.188 1.00 88.06 72 TYR A N 1
ATOM 576 C CA . TYR A 1 72 ? -11.831 4.005 9.125 1.00 88.06 72 TYR A CA 1
ATOM 577 C C . TYR A 1 72 ? -11.950 3.269 10.468 1.00 88.06 72 TYR A C 1
ATOM 579 O O . TYR A 1 72 ? -12.702 2.305 10.592 1.00 88.06 72 TYR A O 1
ATOM 587 N N . SER A 1 73 ? -11.211 3.711 11.489 1.00 87.44 73 SER A N 1
ATOM 588 C CA . SER A 1 73 ? -11.120 3.038 12.796 1.00 87.44 73 SER A CA 1
ATOM 589 C C . SER A 1 73 ? -12.426 3.034 13.597 1.00 87.44 73 SER A C 1
ATOM 591 O O . SER A 1 73 ? -12.636 2.149 14.425 1.00 87.44 73 SER A O 1
ATOM 593 N N . ALA A 1 74 ? -13.322 3.990 13.339 1.00 85.94 74 ALA A N 1
ATOM 594 C CA . ALA A 1 74 ? -14.600 4.116 14.037 1.00 85.94 74 ALA A CA 1
ATOM 595 C C . ALA A 1 74 ? -15.722 3.239 13.448 1.00 85.94 74 ALA A C 1
ATOM 597 O O . ALA A 1 74 ? -16.737 3.029 14.110 1.00 85.94 74 ALA A O 1
ATOM 598 N N . ASP A 1 75 ? -15.542 2.698 12.239 1.00 81.06 75 ASP A N 1
ATOM 599 C CA . ASP A 1 75 ? -16.615 2.031 11.487 1.00 81.06 75 ASP A CA 1
ATOM 600 C C . ASP A 1 75 ? -16.863 0.576 11.929 1.00 81.06 75 ASP A C 1
ATOM 602 O O . ASP A 1 75 ? -17.754 -0.094 11.405 1.00 81.06 75 ASP A O 1
ATOM 606 N N . GLY A 1 76 ? -16.061 0.050 12.865 1.00 86.38 76 GLY A N 1
ATOM 607 C CA . GLY A 1 76 ? -16.142 -1.339 13.342 1.00 86.38 76 GLY A CA 1
ATOM 608 C C . GLY A 1 76 ? -15.751 -2.393 12.297 1.00 86.38 76 GLY A C 1
ATOM 609 O O . GLY A 1 76 ? -15.882 -3.591 12.547 1.00 86.38 76 GLY A O 1
ATOM 610 N N . LYS A 1 77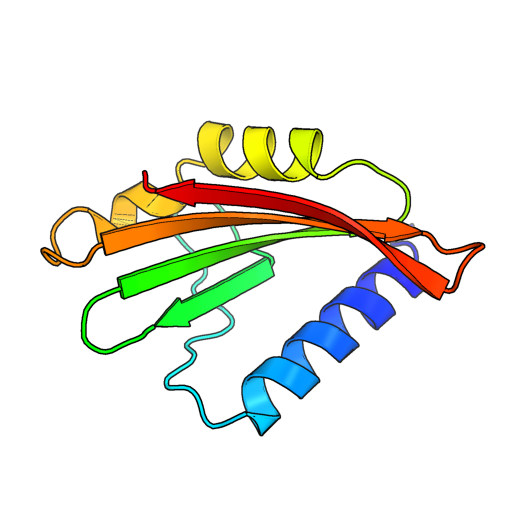 ? -15.273 -1.956 11.128 1.00 90.88 77 LYS A N 1
ATOM 611 C CA . LYS A 1 77 ? -14.766 -2.815 10.058 1.00 90.88 77 LYS A CA 1
ATOM 612 C C . LYS A 1 77 ? -13.338 -3.252 10.348 1.00 90.88 77 LYS A C 1
ATOM 614 O O . LYS A 1 77 ? -12.558 -2.520 10.952 1.00 90.88 77 LYS A O 1
ATOM 619 N N . ARG A 1 78 ? -12.975 -4.426 9.840 1.00 95.25 78 ARG A N 1
ATOM 620 C CA . ARG A 1 78 ? -11.586 -4.895 9.835 1.00 95.25 78 ARG A CA 1
ATOM 621 C C . ARG A 1 78 ? -10.764 -4.011 8.910 1.00 95.25 78 ARG A C 1
ATOM 623 O O . ARG A 1 78 ? -11.166 -3.782 7.770 1.00 95.25 78 ARG A O 1
ATOM 630 N N . LEU A 1 79 ? -9.624 -3.522 9.373 1.00 95.06 79 LEU A N 1
ATOM 631 C CA . LEU A 1 79 ? -8.777 -2.641 8.579 1.00 95.06 79 LEU A CA 1
ATOM 632 C C . LEU A 1 79 ? -7.546 -3.395 8.114 1.00 95.06 79 LEU A C 1
ATOM 634 O O . LEU A 1 79 ? -6.866 -4.037 8.906 1.00 95.06 79 LEU A O 1
ATOM 638 N N . PHE A 1 80 ? -7.231 -3.292 6.832 1.00 95.75 80 PHE A N 1
ATOM 639 C CA . PHE A 1 80 ? -6.043 -3.898 6.256 1.00 95.75 80 PHE A CA 1
ATOM 640 C C . PHE A 1 80 ? -5.197 -2.843 5.571 1.00 95.75 80 PHE A C 1
ATOM 642 O O . PHE A 1 80 ? -5.710 -2.013 4.820 1.00 95.75 80 PHE A O 1
ATOM 649 N N . LYS A 1 81 ? -3.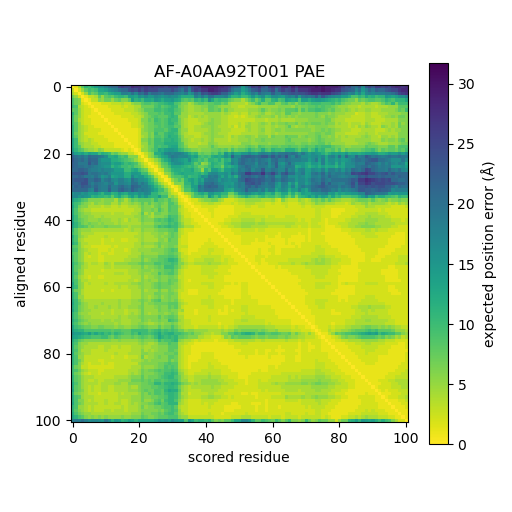885 -2.933 5.772 1.00 95.50 81 LYS A N 1
ATOM 650 C CA . LYS A 1 81 ? -2.897 -2.238 4.949 1.00 95.50 81 LYS A CA 1
ATOM 651 C C . LYS A 1 81 ? -2.245 -3.208 3.980 1.00 95.50 81 LYS A C 1
ATOM 653 O O . LYS A 1 81 ? -1.875 -4.323 4.364 1.00 95.50 81 LYS A O 1
ATOM 658 N N . ILE A 1 82 ? -2.112 -2.771 2.735 1.00 95.31 82 ILE A N 1
ATOM 659 C CA . ILE A 1 82 ? -1.525 -3.532 1.640 1.00 95.31 82 ILE A CA 1
ATOM 660 C C . ILE A 1 82 ? -0.506 -2.648 0.927 1.00 95.31 82 ILE A C 1
ATOM 662 O O . ILE A 1 82 ? -0.821 -1.564 0.456 1.00 95.31 82 ILE A O 1
ATOM 666 N N . GLY A 1 83 ? 0.726 -3.124 0.840 1.00 95.69 83 GLY A N 1
ATOM 667 C CA . GLY A 1 83 ? 1.816 -2.464 0.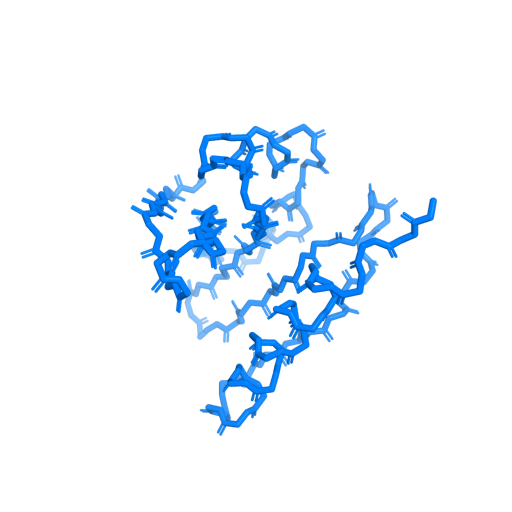145 1.00 95.69 83 GLY A CA 1
ATOM 668 C C . GLY A 1 83 ? 2.245 -3.360 -0.988 1.00 95.69 83 GLY A C 1
ATOM 669 O O . GLY A 1 83 ? 2.412 -4.563 -0.781 1.00 95.69 83 GLY A O 1
ATOM 670 N N . VAL A 1 84 ? 2.386 -2.792 -2.175 1.00 94.44 84 VAL A N 1
ATOM 671 C CA . VAL A 1 84 ? 2.677 -3.540 -3.398 1.00 94.44 84 VAL A CA 1
ATOM 672 C C . VAL A 1 84 ? 3.876 -2.907 -4.074 1.00 94.44 84 VAL A C 1
ATOM 674 O O . VAL A 1 84 ? 3.940 -1.686 -4.191 1.00 94.44 84 VAL A O 1
ATOM 677 N N . ASN A 1 85 ? 4.800 -3.730 -4.556 1.00 94.69 85 ASN A N 1
ATOM 678 C CA . ASN A 1 85 ? 5.884 -3.287 -5.414 1.00 94.69 85 ASN A CA 1
ATOM 679 C C . ASN A 1 85 ? 5.746 -3.866 -6.819 1.00 94.69 85 ASN A C 1
ATOM 681 O O . ASN A 1 85 ? 5.639 -5.081 -6.995 1.00 94.69 85 ASN A O 1
ATOM 685 N N . TYR A 1 86 ? 5.807 -2.992 -7.813 1.00 91.94 86 TYR A N 1
ATOM 686 C CA . TYR A 1 86 ? 5.919 -3.345 -9.217 1.00 91.94 86 TYR A CA 1
ATOM 687 C C . TYR A 1 86 ? 7.368 -3.265 -9.672 1.00 91.94 86 TYR A C 1
ATOM 689 O O . TYR A 1 86 ? 8.016 -2.236 -9.502 1.00 91.94 86 TYR A O 1
ATOM 697 N N . ASP A 1 87 ? 7.846 -4.342 -10.284 1.00 92.94 87 ASP A N 1
ATOM 698 C CA . ASP A 1 87 ? 9.147 -4.406 -10.936 1.00 92.94 87 ASP A CA 1
ATOM 699 C C . ASP A 1 87 ? 8.975 -4.104 -12.425 1.00 92.94 87 ASP A C 1
ATOM 701 O O . ASP A 1 87 ? 8.292 -4.828 -13.160 1.00 92.94 87 ASP A O 1
ATOM 705 N N . SER A 1 88 ? 9.603 -3.027 -12.885 1.00 90.44 88 SER A N 1
ATOM 706 C CA . SER A 1 88 ? 9.512 -2.580 -14.271 1.00 90.44 88 SER A CA 1
ATOM 707 C C . SER A 1 88 ? 10.283 -3.447 -15.262 1.00 90.44 88 SER A C 1
ATOM 709 O O . SER A 1 88 ? 9.906 -3.498 -16.437 1.00 90.44 88 SER A O 1
ATOM 711 N N . ASN A 1 89 ? 11.310 -4.166 -14.807 1.00 92.44 89 ASN A N 1
ATOM 712 C CA . ASN A 1 89 ? 12.076 -5.092 -15.636 1.00 92.44 89 ASN A CA 1
ATOM 713 C C . ASN A 1 89 ? 11.271 -6.364 -15.897 1.00 92.44 89 ASN A C 1
ATOM 715 O O . ASN A 1 89 ? 11.187 -6.827 -17.035 1.00 92.44 89 ASN A O 1
ATOM 719 N N . GLN A 1 90 ? 10.653 -6.916 -14.852 1.00 91.75 90 GLN A N 1
ATOM 720 C CA . GLN A 1 90 ? 9.801 -8.103 -14.960 1.00 91.75 90 GLN A CA 1
ATOM 721 C C . GLN A 1 90 ? 8.386 -7.770 -15.444 1.00 91.75 90 GLN A C 1
ATOM 723 O O . GLN A 1 90 ? 7.659 -8.657 -15.892 1.00 91.75 90 GLN A O 1
ATOM 728 N N . ARG A 1 91 ? 8.006 -6.489 -15.380 1.00 89.00 91 ARG A N 1
ATOM 729 C CA . ARG A 1 91 ? 6.687 -5.960 -15.741 1.00 89.00 91 ARG A CA 1
ATOM 730 C C . ARG A 1 91 ? 5.553 -6.632 -14.965 1.00 89.00 91 ARG A C 1
ATOM 732 O O . ARG A 1 91 ? 4.494 -6.925 -15.520 1.00 89.00 91 ARG A O 1
ATOM 739 N N . THR A 1 92 ? 5.790 -6.896 -13.685 1.00 90.31 92 THR A N 1
ATOM 740 C CA . THR A 1 92 ? 4.842 -7.559 -12.783 1.00 90.31 92 THR A CA 1
ATOM 741 C C . THR A 1 92 ? 5.037 -7.075 -11.349 1.00 90.31 92 THR A C 1
ATOM 743 O O . THR A 1 92 ? 6.023 -6.416 -11.027 1.00 90.31 92 THR A O 1
ATOM 746 N N . ILE A 1 93 ? 4.096 -7.417 -10.472 1.00 93.31 93 ILE A N 1
ATOM 747 C CA . ILE A 1 93 ? 4.294 -7.318 -9.026 1.00 93.31 93 ILE A CA 1
ATOM 748 C C . ILE A 1 93 ? 5.423 -8.275 -8.634 1.00 93.31 93 ILE A C 1
ATOM 750 O O . ILE A 1 93 ? 5.341 -9.467 -8.939 1.00 93.31 93 ILE A O 1
ATOM 754 N N . SER A 1 94 ? 6.449 -7.757 -7.966 1.00 95.81 94 SER A N 1
ATOM 755 C CA . SER A 1 94 ? 7.574 -8.550 -7.456 1.00 95.81 94 SER A CA 1
ATOM 756 C C . SER A 1 94 ? 7.486 -8.813 -5.955 1.00 95.81 94 SER A C 1
ATOM 758 O O . SER A 1 94 ? 8.042 -9.802 -5.485 1.00 95.81 94 SER A O 1
ATOM 760 N N . ASP A 1 95 ? 6.770 -7.967 -5.208 1.00 97.00 95 ASP A N 1
ATOM 761 C CA . ASP A 1 95 ? 6.580 -8.114 -3.764 1.00 97.00 95 ASP A CA 1
ATOM 762 C C . ASP A 1 95 ? 5.254 -7.486 -3.310 1.00 97.00 95 ASP A C 1
ATOM 764 O O . ASP A 1 95 ? 4.789 -6.492 -3.878 1.00 97.00 95 ASP A O 1
ATOM 768 N N . TRP A 1 96 ? 4.646 -8.056 -2.272 1.00 97.00 96 TRP A N 1
ATOM 769 C CA . TRP A 1 96 ? 3.495 -7.471 -1.592 1.00 97.00 96 TRP A CA 1
ATOM 770 C C . TRP A 1 96 ? 3.450 -7.878 -0.122 1.00 97.00 96 TRP A C 1
ATOM 772 O O . TRP A 1 96 ? 3.843 -8.977 0.272 1.00 97.00 96 TRP A O 1
ATOM 782 N N . LYS A 1 97 ? 2.887 -7.000 0.703 1.00 97.81 97 LYS A N 1
ATOM 783 C CA . LYS A 1 97 ? 2.636 -7.262 2.121 1.00 97.81 97 LYS A CA 1
ATOM 784 C C . LYS A 1 97 ? 1.178 -6.991 2.445 1.00 97.81 97 LYS A C 1
ATOM 786 O O . LYS A 1 97 ? 0.549 -6.131 1.837 1.00 97.81 97 LYS A O 1
ATOM 791 N N . ILE A 1 98 ? 0.648 -7.727 3.416 1.00 97.44 98 ILE A N 1
ATOM 792 C CA . ILE A 1 98 ? -0.686 -7.513 3.977 1.00 97.44 98 ILE A CA 1
ATOM 793 C C . ILE A 1 98 ? -0.619 -7.644 5.495 1.00 97.44 98 ILE A C 1
ATOM 795 O O . ILE A 1 98 ? 0.059 -8.529 6.022 1.00 97.44 98 ILE A O 1
ATOM 799 N N . LYS A 1 99 ? -1.294 -6.743 6.205 1.00 97.44 99 LYS A N 1
ATOM 800 C CA . LYS A 1 99 ? -1.436 -6.815 7.657 1.00 97.44 99 LYS A CA 1
ATOM 801 C C . LYS A 1 99 ? -2.770 -6.212 8.074 1.00 97.44 99 LYS A C 1
ATOM 803 O O . LYS A 1 99 ? -3.142 -5.151 7.578 1.00 97.44 99 LYS A O 1
ATOM 808 N N . GLU A 1 100 ? -3.454 -6.896 8.983 1.00 95.25 100 GLU A N 1
ATOM 809 C CA . GLU A 1 100 ? -4.603 -6.342 9.697 1.00 95.25 100 GLU A CA 1
ATOM 810 C C . GLU A 1 100 ? -4.099 -5.317 10.725 1.00 95.25 100 GLU A C 1
ATOM 812 O O . GLU A 1 100 ? -3.141 -5.592 11.460 1.00 95.25 100 GLU A O 1
ATOM 817 N N . GLY A 1 101 ? -4.666 -4.113 10.654 1.00 78.31 101 GLY A N 1
ATOM 818 C CA . GLY A 1 101 ? -4.327 -2.948 11.471 1.00 78.31 101 GLY A CA 1
ATOM 819 C C . GLY A 1 101 ? -4.881 -3.035 12.879 1.00 78.31 101 GLY A C 1
ATOM 820 O O . GLY A 1 101 ? -6.006 -3.554 13.035 1.00 78.31 101 GLY A O 1
#

Foldseek 3Di:
DPDVVQVVVLVVVVVVLVVVVFPWDQDPQDPLGHFSGWTDDPQEIETEHEEEPDAQVVSVVVCVVSVVCVVVVPVNHWYKYKGWYAYPVVRGTPDMDMDTD

Radius of gyration: 13.28 Å; Cα contacts (8 Å, |Δi|>4): 193; chains: 1; bounding box: 31×24×31 Å

Mean predicted aligned error: 6.15 Å

InterPro domains:
  IPR012547 PD-(D/E)XK nuclease superfamily 9 [PF08011] (4-96)

Nearest PDB structures (foldseek):
  7orl-assembly1_A  TM=5.665E-01  e=9.446E-03  La Crosse virus
  7orm-assembly1_A  TM=5.590E-01  e=1.408E-02  La Crosse virus
  7oro-assembly1_A  TM=5.739E-01  e=1.964E-02  Orthobunyavirus lacrosseense
  7ex6-assembly4_D  TM=6.011E-01  e=2.099E-02  Ebinur lake virus
  1ob8-assembly2_B  TM=5.509E-01  e=2.398E-02  Saccharolobus solfataricus

pLDDT: mean 82.33, std 15.55, range [36.34, 97.81]

Solvent-accessible surface area (backbone atoms only — not comparable to full-atom values): 5733 Å² total; per-residue (Å²): 130,85,61,66,66,51,54,50,52,53,49,51,51,52,48,54,52,62,71,66,68,55,65,51,55,67,74,60,70,43,100,71,51,72,60,74,35,36,43,44,53,100,62,32,37,39,41,32,28,78,26,68,72,64,39,19,65,57,24,44,50,50,44,60,77,50,44,70,62,59,88,50,66,83,73,81,41,48,41,33,45,33,8,31,10,32,32,77,89,79,70,41,76,76,43,69,46,76,46,77,108

Secondary structure (DSSP, 8-state):
---HHHHHHHHHHHHHHHHTT--B-TT-EETTEE-SEEEE-SSEEEEEEEEESS-HHHHHHHHHHTTTTGGGTTS--EEEEEEEEEETTTTEEEEEEEEE-

Sequence (101 aa):
MSNKNERDFQTVFYLIFNLMGAHMRVEEDSAIGRADAVVYMPDAVFVFELKYDGSAEEAFKQIDEKGYLIPYSADGKRLFKIGVNYDSNQRTISDWKIKEG